Protein AF-A0A957WYC5-F1 (afdb_monomer_lite)

Radius of gyration: 20.96 Å; chains: 1; bounding box: 60×25×59 Å

Structure (mmCIF, N/CA/C/O backbone):
data_AF-A0A957WYC5-F1
#
_entry.id   AF-A0A957WYC5-F1
#
loop_
_atom_site.group_PDB
_atom_site.id
_atom_site.type_symbol
_atom_site.label_atom_id
_atom_site.label_alt_id
_atom_site.label_comp_id
_atom_site.label_asym_id
_atom_site.label_entity_id
_atom_site.label_seq_id
_atom_site.pdbx_PDB_ins_code
_atom_site.Cartn_x
_atom_site.Cartn_y
_atom_site.Cartn_z
_atom_site.occupancy
_atom_site.B_iso_or_equiv
_atom_site.auth_seq_id
_atom_site.auth_comp_id
_atom_site.auth_asym_id
_atom_site.auth_atom_id
_atom_site.pdbx_PDB_model_num
ATOM 1 N N . MET A 1 1 ? -0.250 16.882 -5.237 1.00 56.78 1 MET A N 1
ATOM 2 C CA . MET A 1 1 ? -1.522 16.140 -5.214 1.00 56.78 1 MET A CA 1
ATOM 3 C C . MET A 1 1 ? -1.340 14.987 -4.254 1.00 56.78 1 MET A C 1
ATOM 5 O O . MET A 1 1 ? -0.394 14.229 -4.441 1.00 56.78 1 MET A O 1
ATOM 9 N N . HIS A 1 2 ? -2.156 14.965 -3.208 1.00 74.06 2 HIS A N 1
ATOM 10 C CA . HIS A 1 2 ? -2.254 13.877 -2.240 1.00 74.06 2 HIS A CA 1
ATOM 11 C C . HIS A 1 2 ? -3.507 13.089 -2.606 1.00 74.06 2 HIS A C 1
ATOM 13 O O . HIS A 1 2 ? -4.505 13.711 -2.982 1.00 74.06 2 HIS A O 1
ATOM 19 N N . GLN A 1 3 ? -3.444 11.762 -2.552 1.00 86.38 3 GLN A N 1
ATOM 20 C CA . GLN A 1 3 ? -4.599 10.918 -2.840 1.00 86.38 3 GLN A CA 1
ATOM 21 C C . GLN A 1 3 ? -5.084 10.254 -1.560 1.00 86.38 3 GLN A C 1
ATOM 23 O O . GLN A 1 3 ? -4.284 9.835 -0.727 1.00 86.38 3 GLN A O 1
ATOM 28 N N . ILE A 1 4 ? -6.403 10.159 -1.432 1.00 92.12 4 ILE A N 1
ATOM 29 C CA . ILE A 1 4 ? -7.083 9.481 -0.337 1.00 92.12 4 ILE A CA 1
ATOM 30 C C . ILE A 1 4 ? -8.048 8.445 -0.907 1.00 92.12 4 ILE A C 1
ATOM 32 O O . ILE A 1 4 ? -8.594 8.637 -1.995 1.00 92.12 4 ILE A O 1
ATOM 36 N N . ALA A 1 5 ? -8.255 7.358 -0.176 1.00 93.00 5 ALA A N 1
ATOM 37 C CA . ALA A 1 5 ? -9.240 6.339 -0.506 1.00 93.00 5 ALA A CA 1
ATOM 38 C C . ALA A 1 5 ? -9.860 5.793 0.779 1.00 93.00 5 ALA A C 1
ATOM 40 O O . ALA A 1 5 ? -9.152 5.575 1.760 1.00 93.00 5 ALA A O 1
ATOM 41 N N . PHE A 1 6 ? -11.168 5.557 0.763 1.00 92.50 6 PHE A N 1
ATOM 42 C CA . PHE A 1 6 ? -11.846 4.828 1.828 1.00 92.50 6 PHE A CA 1
ATOM 43 C C . PHE A 1 6 ? -11.899 3.343 1.487 1.00 92.50 6 PHE A C 1
ATOM 45 O O . PHE A 1 6 ? -12.040 2.960 0.322 1.00 92.50 6 PHE A O 1
ATOM 52 N N . SER A 1 7 ? -11.793 2.522 2.522 1.00 91.56 7 SER A N 1
ATOM 53 C CA . SER A 1 7 ? -12.125 1.101 2.461 1.00 91.56 7 SER A CA 1
ATOM 54 C C . SER A 1 7 ? -13.604 0.891 2.103 1.00 91.56 7 SER A C 1
ATOM 56 O O . SER A 1 7 ? -14.436 1.758 2.389 1.00 91.56 7 SER A O 1
ATOM 58 N N . PRO A 1 8 ? -13.967 -0.255 1.498 1.00 88.69 8 PRO A N 1
ATOM 59 C CA . PRO A 1 8 ? -15.353 -0.545 1.127 1.00 88.69 8 PRO A CA 1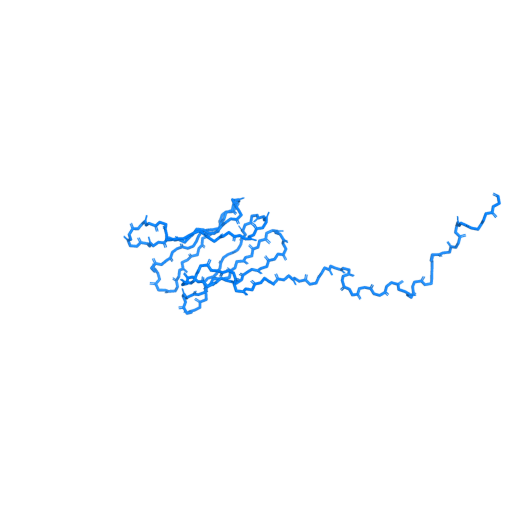
ATOM 60 C C . PRO A 1 8 ? -16.321 -0.585 2.316 1.00 88.69 8 PRO A C 1
ATOM 62 O O . PRO A 1 8 ? -17.502 -0.291 2.151 1.00 88.69 8 PRO A O 1
ATOM 65 N N . ASP A 1 9 ? -15.830 -0.943 3.506 1.00 88.56 9 ASP A N 1
ATOM 66 C CA . ASP A 1 9 ? -16.609 -0.968 4.747 1.00 88.56 9 ASP A CA 1
ATOM 67 C C . ASP A 1 9 ? -16.646 0.392 5.471 1.00 88.56 9 ASP A C 1
ATOM 69 O O . ASP A 1 9 ? -17.372 0.547 6.453 1.00 88.56 9 ASP A O 1
ATOM 73 N N . GLY A 1 10 ? -15.888 1.380 4.981 1.00 88.81 10 GLY A N 1
ATOM 74 C CA . GLY A 1 10 ? -15.812 2.735 5.521 1.00 88.81 10 GLY A CA 1
ATOM 75 C C . GLY A 1 10 ? -15.028 2.871 6.828 1.00 88.81 10 GLY A C 1
ATOM 76 O O . GLY A 1 10 ? -14.971 3.974 7.371 1.00 88.81 10 GLY A O 1
ATOM 77 N N . LYS A 1 11 ? -14.415 1.796 7.339 1.00 91.25 11 LYS A N 1
ATOM 78 C CA . LYS A 1 11 ? -13.736 1.810 8.647 1.00 91.25 11 LYS A CA 1
ATOM 79 C C . LYS A 1 11 ? -12.298 2.288 8.568 1.00 91.25 11 LYS A C 1
ATOM 81 O O . LYS A 1 11 ? -11.773 2.851 9.524 1.00 91.25 11 LYS A O 1
ATOM 86 N N . GLN A 1 12 ? -11.667 2.077 7.421 1.00 93.19 12 GLN A N 1
ATOM 87 C CA . GLN A 1 12 ? -10.283 2.453 7.170 1.00 93.19 12 GLN A CA 1
ATOM 88 C C . GLN A 1 12 ? -10.170 3.532 6.093 1.00 93.19 12 GLN A C 1
ATOM 90 O O . GLN A 1 12 ? -10.900 3.522 5.094 1.00 93.19 12 GLN A O 1
ATOM 95 N N . LEU A 1 13 ? -9.199 4.420 6.276 1.00 93.56 13 LEU A N 1
ATOM 96 C CA . LEU A 1 13 ? -8.821 5.475 5.344 1.00 93.56 13 LEU A CA 1
ATOM 97 C C . LEU A 1 13 ? -7.344 5.310 4.981 1.00 93.56 13 LEU A C 1
ATOM 99 O O . LEU A 1 13 ? -6.486 5.270 5.858 1.00 93.56 13 LEU A O 1
ATOM 103 N N . ALA A 1 14 ? -7.037 5.261 3.688 1.00 93.44 14 ALA A N 1
ATOM 104 C CA . ALA A 1 14 ? -5.665 5.294 3.201 1.00 93.44 14 ALA A CA 1
ATOM 105 C C . ALA A 1 14 ? -5.341 6.659 2.595 1.00 93.44 14 ALA A C 1
ATOM 107 O O . ALA A 1 14 ? -6.130 7.215 1.828 1.00 93.44 14 ALA A O 1
ATOM 108 N N . CYS A 1 15 ? -4.155 7.171 2.905 1.00 92.12 15 CYS A N 1
ATOM 109 C CA . CYS A 1 15 ? -3.632 8.423 2.378 1.00 92.12 15 CYS A CA 1
ATOM 110 C C . CYS A 1 15 ? -2.234 8.201 1.802 1.00 92.12 15 CYS A C 1
ATOM 112 O O . CYS A 1 15 ? -1.373 7.626 2.463 1.00 92.12 15 CYS A O 1
ATOM 114 N N . GLY A 1 16 ? -2.018 8.662 0.572 1.00 89.75 16 GLY A N 1
ATOM 115 C CA . GLY A 1 16 ? -0.750 8.580 -0.146 1.00 89.75 16 GLY A CA 1
ATOM 116 C C . GLY A 1 16 ? -0.214 9.963 -0.444 1.00 89.75 16 GLY A C 1
ATOM 117 O O . GLY A 1 16 ? -0.957 10.847 -0.897 1.00 89.75 16 GLY A O 1
ATOM 118 N N . GLY A 1 17 ? 1.083 10.144 -0.204 1.00 84.00 17 GLY A N 1
ATOM 119 C CA . GLY A 1 17 ? 1.702 11.455 -0.284 1.00 84.00 17 GLY A CA 1
ATOM 120 C C . GLY A 1 17 ? 3.072 11.512 -0.939 1.00 84.00 17 GLY A C 1
ATOM 121 O O . GLY A 1 17 ? 3.592 10.562 -1.532 1.00 84.00 17 GLY A O 1
ATOM 122 N N . ALA A 1 18 ? 3.640 12.716 -0.863 1.00 85.19 18 ALA A N 1
ATOM 123 C CA . ALA A 1 18 ? 4.985 13.021 -1.345 1.00 85.19 18 ALA A CA 1
ATOM 124 C C . ALA A 1 18 ? 6.090 12.427 -0.454 1.00 85.19 18 ALA A C 1
ATOM 126 O O . ALA A 1 18 ? 7.246 12.381 -0.863 1.00 85.19 18 ALA A O 1
ATOM 127 N N . ASP A 1 19 ? 5.727 11.946 0.733 1.00 87.44 19 ASP A N 1
ATOM 128 C CA . ASP A 1 19 ? 6.587 11.250 1.688 1.00 87.44 19 ASP A CA 1
ATOM 129 C C . ASP A 1 19 ? 6.886 9.793 1.286 1.00 87.44 19 ASP A C 1
ATOM 131 O O . ASP A 1 19 ? 7.512 9.063 2.052 1.00 87.44 19 ASP A O 1
ATOM 135 N N . GLN A 1 20 ? 6.467 9.381 0.080 1.00 90.69 20 GLN A N 1
ATOM 136 C CA . GLN A 1 20 ? 6.731 8.060 -0.512 1.00 90.69 20 GLN A CA 1
ATOM 137 C C . GLN A 1 20 ? 6.100 6.908 0.283 1.00 90.69 20 GLN A C 1
ATOM 139 O O . GLN A 1 20 ? 6.448 5.737 0.104 1.00 90.69 20 GLN A O 1
ATOM 144 N N . SER A 1 21 ? 5.166 7.243 1.172 1.00 91.44 21 SER A N 1
ATOM 145 C CA . SER A 1 21 ? 4.522 6.304 2.069 1.00 91.44 21 SER A CA 1
ATOM 146 C C . SER A 1 21 ? 3.007 6.370 1.927 1.00 91.44 21 SER A C 1
ATOM 148 O O . SER A 1 21 ? 2.445 7.294 1.327 1.00 91.44 21 SER A O 1
ATOM 150 N N . ILE A 1 22 ? 2.355 5.324 2.423 1.00 94.12 22 ILE A N 1
ATOM 151 C CA . ILE A 1 22 ? 0.902 5.254 2.512 1.00 94.12 22 ILE A CA 1
ATOM 152 C C . ILE A 1 22 ? 0.564 5.083 3.981 1.00 94.12 22 ILE A C 1
ATOM 154 O O . ILE A 1 22 ? 0.963 4.092 4.591 1.00 94.12 22 ILE A O 1
ATOM 158 N N . SER A 1 23 ? -0.162 6.036 4.547 1.00 93.94 23 SER A N 1
ATOM 159 C CA . SER A 1 23 ? -0.665 5.933 5.914 1.00 93.94 23 SER A CA 1
ATOM 160 C C . SER A 1 23 ? -2.084 5.388 5.903 1.00 93.94 23 SER A C 1
ATOM 162 O O . SER A 1 23 ? -2.952 5.912 5.200 1.00 93.94 23 SER A O 1
ATOM 164 N N . LEU A 1 24 ? -2.307 4.351 6.702 1.00 94.38 24 LEU A N 1
ATOM 165 C CA . LEU A 1 24 ? -3.599 3.742 6.966 1.00 94.38 24 LEU A CA 1
ATOM 166 C C . LEU A 1 24 ? -4.107 4.219 8.325 1.00 94.38 24 LEU A C 1
ATOM 168 O O . LEU A 1 24 ? -3.394 4.144 9.327 1.00 94.38 24 LEU A O 1
ATOM 172 N N . TRP A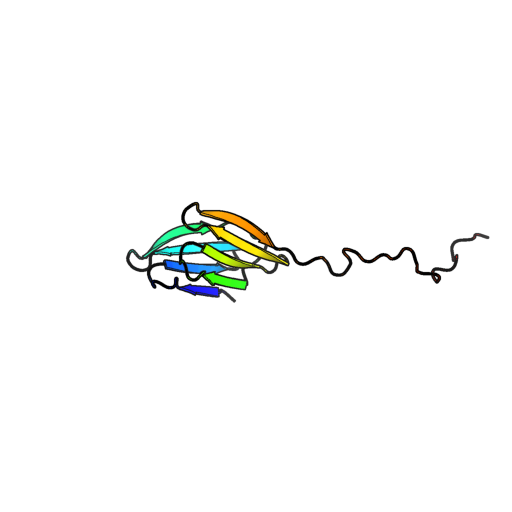 1 25 ? -5.345 4.685 8.349 1.00 94.62 25 TRP A N 1
ATOM 173 C CA . TRP A 1 25 ? -6.007 5.237 9.519 1.00 94.62 25 TRP A CA 1
ATOM 174 C C . TRP A 1 25 ? -7.294 4.484 9.798 1.00 94.62 25 TRP A C 1
ATOM 176 O O . TRP A 1 25 ? -8.021 4.128 8.870 1.00 94.62 25 TRP A O 1
ATOM 186 N N . ASP A 1 26 ? -7.583 4.301 11.076 1.00 93.69 26 ASP A N 1
ATOM 187 C CA . ASP A 1 26 ? -8.893 3.879 11.544 1.00 93.69 26 ASP A CA 1
ATOM 188 C C . ASP A 1 26 ? -9.781 5.116 11.722 1.00 93.69 26 ASP A C 1
ATOM 190 O O . ASP A 1 26 ? -9.407 6.085 12.389 1.00 93.69 26 ASP A O 1
ATOM 194 N N . VAL A 1 27 ? -10.943 5.107 11.073 1.00 92.81 27 VAL A N 1
ATOM 195 C CA . VAL A 1 27 ? -11.850 6.260 11.020 1.00 92.81 27 VAL A CA 1
ATOM 196 C C . VAL A 1 27 ? -12.593 6.449 12.345 1.00 92.81 27 VAL A C 1
ATOM 198 O O . VAL A 1 27 ? -12.852 7.587 12.736 1.00 92.81 27 VAL A O 1
ATOM 201 N N . GLU A 1 28 ? -12.917 5.365 13.055 1.00 91.81 28 GLU A N 1
ATOM 202 C CA . GLU A 1 28 ? -13.675 5.425 14.312 1.00 91.81 28 GLU A CA 1
ATOM 203 C C . GLU A 1 28 ? -12.813 5.956 15.462 1.00 91.81 28 GLU A C 1
ATOM 205 O O . GLU A 1 28 ? -13.232 6.827 16.227 1.00 91.81 28 GLU A O 1
ATOM 210 N N . THR A 1 29 ? -11.586 5.452 15.567 1.00 92.38 29 THR A N 1
ATOM 211 C CA . THR A 1 29 ? -10.638 5.784 16.638 1.00 92.38 29 THR A CA 1
ATOM 212 C C . THR A 1 29 ? -9.746 6.978 16.301 1.00 92.38 29 THR A C 1
ATOM 214 O O . THR A 1 29 ? -9.126 7.540 17.204 1.00 92.38 29 THR A O 1
ATOM 217 N N . GLN A 1 30 ? -9.693 7.384 15.025 1.00 91.31 30 GLN A N 1
ATOM 218 C CA . GLN A 1 30 ? -8.835 8.456 14.501 1.00 91.31 30 GLN A CA 1
ATOM 219 C C . GLN A 1 30 ? -7.338 8.203 14.737 1.00 91.31 30 GLN A C 1
ATOM 221 O O . GLN A 1 30 ? -6.554 9.139 14.901 1.00 91.31 30 GLN A O 1
ATOM 226 N N . GLN A 1 31 ? -6.932 6.932 14.764 1.00 93.25 31 GLN A N 1
ATOM 227 C CA . GLN A 1 31 ? -5.542 6.535 14.977 1.00 93.25 31 GLN A CA 1
ATOM 228 C C . GLN A 1 31 ? -4.899 6.038 13.684 1.00 93.25 31 GLN A C 1
ATOM 230 O O . GLN A 1 31 ? -5.539 5.389 12.855 1.00 93.25 31 GLN A O 1
ATOM 235 N N . GLU A 1 32 ? -3.608 6.332 13.519 1.00 92.50 32 GLU A N 1
ATOM 236 C CA . GLU A 1 32 ? -2.801 5.739 12.455 1.00 92.50 32 GLU A CA 1
ATOM 237 C C . GLU A 1 32 ? -2.553 4.269 12.810 1.00 92.50 32 GLU A C 1
ATOM 239 O O . GLU A 1 32 ? -1.855 3.963 13.777 1.00 92.50 32 GLU A O 1
ATOM 244 N N . LEU A 1 33 ? -3.143 3.363 12.032 1.00 91.62 33 LEU A N 1
ATOM 245 C CA . LEU A 1 33 ? -2.978 1.922 12.203 1.00 91.62 33 LEU A CA 1
ATOM 246 C C . LEU A 1 33 ? -1.603 1.483 11.717 1.00 91.62 33 LEU A C 1
ATOM 248 O O . LEU A 1 33 ? -0.907 0.715 12.380 1.00 91.62 33 LEU A O 1
ATOM 252 N N . GLN A 1 34 ? -1.218 1.956 10.530 1.00 91.75 34 GLN A N 1
ATOM 253 C CA . GLN A 1 34 ? 0.018 1.521 9.908 1.00 91.75 34 GLN A CA 1
ATOM 254 C C . GLN A 1 34 ? 0.519 2.486 8.838 1.00 91.75 34 GLN A C 1
ATOM 256 O O . GLN A 1 34 ? -0.255 3.178 8.181 1.00 91.75 34 GLN A O 1
ATOM 261 N N . ARG A 1 35 ? 1.832 2.457 8.598 1.00 92.50 35 ARG A N 1
ATOM 262 C CA . ARG A 1 35 ? 2.473 3.129 7.471 1.00 92.50 35 ARG A CA 1
ATOM 263 C C . ARG A 1 35 ? 3.164 2.124 6.558 1.00 92.50 35 ARG A C 1
ATOM 265 O O . ARG A 1 35 ? 4.085 1.427 6.979 1.00 92.50 35 ARG A O 1
ATOM 272 N N . LEU A 1 36 ? 2.744 2.084 5.301 1.00 92.31 36 LEU A N 1
ATOM 273 C CA . LEU A 1 36 ? 3.315 1.240 4.259 1.00 92.31 36 LEU A CA 1
ATOM 274 C C . LEU A 1 36 ? 4.440 2.010 3.566 1.00 92.31 36 LEU A C 1
ATOM 276 O O . LEU A 1 36 ? 4.221 3.067 2.969 1.00 92.31 36 LEU A O 1
ATOM 280 N N . ARG A 1 37 ? 5.663 1.490 3.675 1.00 91.50 37 ARG A N 1
ATOM 281 C CA . ARG A 1 37 ? 6.868 2.070 3.070 1.00 91.50 37 ARG A CA 1
ATOM 282 C C . ARG A 1 37 ? 7.414 1.112 2.025 1.00 91.50 37 ARG A C 1
ATOM 284 O O . ARG A 1 37 ? 7.506 -0.085 2.272 1.00 91.50 37 ARG A O 1
ATOM 291 N N . GLY A 1 38 ? 7.800 1.638 0.868 1.00 88.06 38 GLY A N 1
ATOM 292 C CA . GLY A 1 38 ? 8.401 0.820 -0.188 1.00 88.06 38 GLY A CA 1
ATOM 293 C C . GLY A 1 38 ? 8.359 1.442 -1.576 1.00 88.06 38 GLY A C 1
ATOM 294 O O . GLY A 1 38 ? 9.086 0.987 -2.457 1.00 88.06 38 GLY A O 1
ATOM 295 N N . HIS A 1 39 ? 7.540 2.473 -1.787 1.00 92.69 39 HIS A N 1
ATOM 296 C CA . HIS A 1 39 ? 7.686 3.332 -2.956 1.00 92.69 39 HIS A CA 1
ATOM 297 C C . HIS A 1 39 ? 8.935 4.205 -2.827 1.00 92.69 39 HIS A C 1
ATOM 299 O O . HIS A 1 39 ? 9.328 4.576 -1.725 1.00 92.69 39 HIS A O 1
ATOM 305 N N . GLN A 1 40 ? 9.566 4.503 -3.962 1.00 92.50 40 GLN A N 1
ATOM 306 C CA . GLN A 1 40 ? 10.776 5.339 -4.017 1.00 92.50 40 GLN A CA 1
ATOM 307 C C . GLN A 1 40 ? 10.463 6.790 -4.399 1.00 92.50 40 GLN A C 1
ATOM 309 O O . GLN A 1 40 ? 11.334 7.657 -4.380 1.00 92.50 40 GLN A O 1
ATOM 314 N N . GLN A 1 41 ? 9.216 7.057 -4.787 1.00 92.69 41 GLN A N 1
ATOM 315 C CA . GLN A 1 41 ? 8.724 8.381 -5.140 1.00 92.69 41 GLN A CA 1
ATOM 316 C C . GLN A 1 41 ? 7.288 8.574 -4.647 1.00 92.69 41 GLN A C 1
ATOM 318 O O . GLN A 1 41 ? 6.705 7.703 -4.005 1.00 92.69 41 GLN A O 1
ATOM 323 N N . ALA A 1 42 ? 6.735 9.757 -4.919 1.00 92.12 42 ALA A N 1
ATOM 324 C CA . ALA A 1 42 ? 5.403 10.140 -4.485 1.00 92.12 42 ALA A CA 1
ATOM 325 C C . ALA A 1 42 ? 4.337 9.154 -4.980 1.00 92.12 42 ALA A C 1
ATOM 327 O O . ALA A 1 42 ? 4.243 8.881 -6.187 1.00 92.12 42 ALA A O 1
ATOM 328 N N . VAL A 1 43 ? 3.494 8.711 -4.047 1.00 93.56 43 VAL A N 1
ATOM 329 C CA . VAL A 1 43 ? 2.309 7.910 -4.343 1.00 93.56 43 VAL A CA 1
ATOM 330 C C . VAL A 1 43 ? 1.264 8.831 -4.956 1.00 93.56 43 VAL A C 1
ATOM 332 O O . VAL A 1 43 ? 0.908 9.868 -4.395 1.00 93.56 43 VAL A O 1
ATOM 335 N N . ARG A 1 44 ? 0.820 8.481 -6.160 1.00 92.00 44 ARG A N 1
ATOM 336 C CA . ARG A 1 44 ? -0.120 9.278 -6.951 1.00 92.00 44 ARG A CA 1
ATOM 337 C C . ARG A 1 44 ? -1.507 8.682 -6.996 1.00 92.00 44 ARG A C 1
ATOM 339 O O . ARG A 1 44 ? -2.420 9.439 -7.268 1.00 92.00 44 ARG A O 1
ATOM 346 N N . ALA A 1 45 ? -1.637 7.379 -6.763 1.00 91.38 45 ALA A N 1
ATOM 347 C CA . ALA A 1 45 ? -2.899 6.662 -6.826 1.00 91.38 45 ALA A CA 1
ATOM 348 C C . ALA A 1 45 ? -2.997 5.641 -5.696 1.00 91.38 45 ALA A C 1
ATOM 350 O O . ALA A 1 45 ? -2.009 4.980 -5.375 1.00 91.38 45 ALA A O 1
ATOM 351 N N . ILE A 1 46 ? -4.194 5.506 -5.126 1.00 93.94 46 ILE A N 1
ATOM 352 C CA . ILE A 1 46 ? -4.539 4.494 -4.124 1.00 93.94 46 ILE A CA 1
ATOM 353 C C . ILE A 1 46 ? -5.941 3.975 -4.428 1.00 93.94 46 ILE A C 1
ATOM 355 O O . ILE A 1 46 ? -6.840 4.773 -4.703 1.00 93.94 46 ILE A O 1
ATOM 359 N N . ALA A 1 47 ? -6.122 2.659 -4.336 1.00 94.00 47 ALA A N 1
ATOM 360 C CA . ALA A 1 47 ? -7.419 2.001 -4.401 1.00 94.00 47 ALA A CA 1
ATOM 361 C C . ALA A 1 47 ? -7.459 0.794 -3.455 1.00 94.00 47 ALA A C 1
ATOM 363 O O . ALA A 1 47 ? -6.529 -0.011 -3.431 1.00 94.00 47 ALA A O 1
ATOM 364 N N . PHE A 1 48 ? -8.548 0.650 -2.702 1.00 94.25 48 PHE A N 1
ATOM 365 C CA . PHE A 1 48 ? -8.820 -0.573 -1.950 1.00 94.25 48 PHE A CA 1
ATOM 366 C C . PHE A 1 48 ? -9.388 -1.648 -2.874 1.00 94.25 48 PHE A C 1
ATOM 368 O O . PHE A 1 48 ? -10.139 -1.347 -3.806 1.00 94.25 48 PHE A O 1
ATOM 375 N N . LEU A 1 49 ? -9.052 -2.905 -2.595 1.00 91.81 49 LEU A N 1
ATOM 376 C CA . LEU A 1 49 ? -9.759 -4.039 -3.177 1.00 91.81 49 LEU A CA 1
ATOM 377 C C . LEU A 1 49 ? -11.115 -4.217 -2.482 1.00 91.81 49 LEU A C 1
ATOM 379 O O . LEU A 1 49 ? -11.328 -3.757 -1.361 1.00 91.81 49 LEU A O 1
ATOM 383 N N . ALA A 1 50 ? -12.042 -4.899 -3.157 1.00 86.62 50 ALA A N 1
ATOM 384 C CA . ALA A 1 50 ? -13.403 -5.114 -2.659 1.00 86.62 50 ALA A CA 1
ATOM 385 C C . ALA A 1 50 ? -13.456 -5.921 -1.350 1.00 86.62 50 ALA A C 1
ATOM 387 O O . ALA A 1 50 ? -14.427 -5.811 -0.608 1.00 86.62 50 ALA A O 1
ATOM 388 N N . ASP A 1 51 ? -12.418 -6.712 -1.067 1.00 84.81 51 ASP A N 1
ATOM 389 C CA . ASP A 1 51 ? -12.277 -7.459 0.184 1.00 84.81 51 ASP A CA 1
ATOM 390 C C . ASP A 1 51 ? -11.895 -6.570 1.382 1.00 84.81 51 ASP A C 1
ATOM 392 O O . ASP A 1 51 ? -11.978 -7.023 2.521 1.00 84.81 51 ASP A O 1
ATOM 396 N N . GLY A 1 52 ? -11.465 -5.324 1.142 1.00 85.56 52 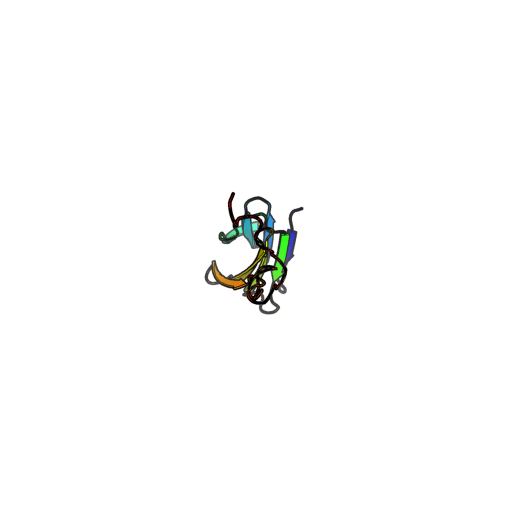GLY A N 1
ATOM 397 C CA . GLY A 1 52 ? -10.976 -4.394 2.164 1.00 85.56 52 GLY A CA 1
ATOM 398 C C . GLY A 1 52 ? -9.667 -4.816 2.841 1.00 85.56 52 GLY A C 1
ATOM 399 O O . GLY A 1 52 ? -9.132 -4.055 3.639 1.00 85.56 52 GLY A O 1
ATOM 400 N N . ALA A 1 53 ? -9.131 -5.995 2.522 1.00 90.19 53 ALA A N 1
ATOM 401 C CA . ALA A 1 53 ? -7.913 -6.540 3.116 1.00 90.19 53 ALA A CA 1
ATOM 402 C C . ALA A 1 53 ? -6.661 -6.141 2.331 1.00 90.19 53 ALA A C 1
ATOM 404 O O . ALA A 1 53 ? -5.548 -6.205 2.856 1.00 90.19 53 ALA A O 1
ATOM 405 N N . GLN A 1 54 ? -6.837 -5.741 1.071 1.00 93.62 54 GLN A N 1
ATOM 406 C CA . GLN A 1 54 ? -5.746 -5.385 0.180 1.00 93.62 54 GLN A CA 1
ATOM 407 C C . GLN A 1 54 ? -5.886 -3.973 -0.379 1.00 93.62 54 GLN A C 1
ATOM 409 O O . GLN A 1 54 ? -6.985 -3.443 -0.574 1.00 93.62 54 GLN A O 1
ATOM 414 N N . LEU A 1 55 ? -4.737 -3.384 -0.698 1.00 94.31 55 LEU A N 1
ATOM 415 C CA . LEU A 1 55 ? -4.639 -2.044 -1.256 1.00 94.31 55 LEU A CA 1
ATOM 416 C C . LEU A 1 55 ? -3.670 -2.029 -2.433 1.00 94.31 55 LEU A C 1
ATOM 418 O O . LEU A 1 55 ? -2.54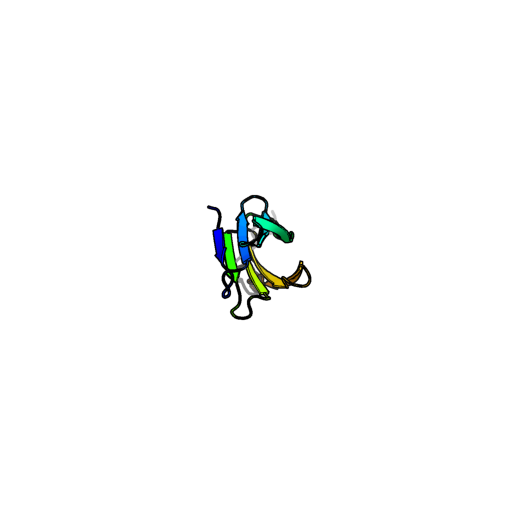9 -2.521 -2.340 1.00 94.31 55 LEU A O 1
ATOM 422 N N . ALA A 1 56 ? -4.096 -1.429 -3.538 1.00 94.75 56 ALA A N 1
ATOM 423 C CA . ALA A 1 56 ? -3.247 -1.145 -4.680 1.00 94.75 56 ALA A CA 1
ATOM 424 C C . ALA A 1 56 ? -2.796 0.318 -4.639 1.00 94.75 56 ALA A C 1
ATOM 426 O O . ALA A 1 56 ? -3.598 1.226 -4.404 1.00 94.75 56 ALA A O 1
ATOM 427 N N . SER A 1 57 ? -1.516 0.553 -4.908 1.00 94.38 57 SER A N 1
ATOM 428 C CA . SER A 1 57 ? -0.948 1.895 -4.999 1.00 94.38 57 SER A CA 1
ATOM 429 C C . SER A 1 57 ? -0.132 2.080 -6.266 1.00 94.38 57 SER A C 1
ATOM 431 O O . SER A 1 57 ? 0.579 1.178 -6.697 1.00 94.38 57 SER A O 1
ATOM 433 N N . GLY A 1 58 ? -0.222 3.269 -6.856 1.00 93.25 58 GLY A N 1
ATOM 434 C CA . GLY A 1 58 ? 0.576 3.681 -8.008 1.00 93.25 58 GLY A CA 1
ATOM 435 C C . GLY A 1 58 ? 1.476 4.854 -7.644 1.00 93.25 58 GLY A C 1
ATOM 436 O O . GLY A 1 58 ? 1.024 5.819 -7.021 1.00 93.25 58 GLY A O 1
ATOM 437 N N . SER A 1 59 ? 2.744 4.786 -8.042 1.00 93.25 59 SER A N 1
ATOM 438 C CA . SER A 1 59 ? 3.755 5.793 -7.721 1.00 93.25 59 SER A CA 1
ATOM 439 C C . SER A 1 59 ? 4.397 6.386 -8.969 1.00 93.25 59 SER A C 1
ATOM 441 O O . SER A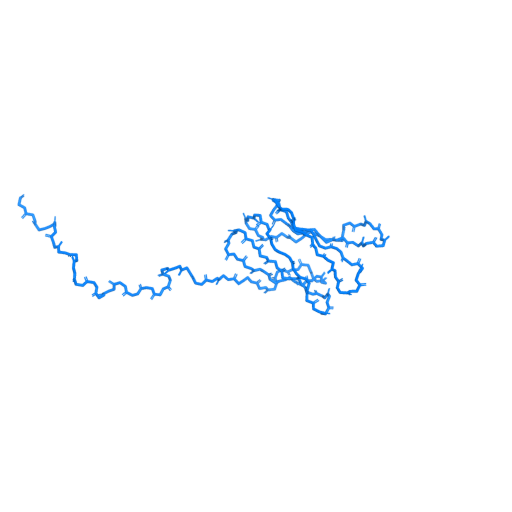 1 59 ? 4.375 5.814 -10.058 1.00 93.25 59 SER A O 1
ATOM 443 N N . THR A 1 60 ? 4.990 7.565 -8.788 1.00 91.56 60 THR A N 1
ATOM 444 C CA . THR A 1 60 ? 5.791 8.232 -9.826 1.00 91.56 60 THR A CA 1
ATOM 445 C C . THR A 1 60 ? 7.076 7.449 -10.147 1.00 91.56 60 THR A C 1
ATOM 447 O O . THR A 1 60 ? 7.646 7.639 -11.214 1.00 91.56 60 THR A O 1
ATOM 450 N N . ASP A 1 61 ? 7.479 6.501 -9.288 1.00 91.06 61 ASP A N 1
ATOM 451 C CA . ASP A 1 61 ? 8.632 5.612 -9.508 1.00 91.06 61 ASP A CA 1
ATOM 452 C C . ASP A 1 61 ? 8.433 4.600 -10.657 1.00 91.06 61 ASP A C 1
ATOM 454 O O . ASP A 1 61 ? 9.314 3.788 -10.933 1.00 91.06 61 ASP A O 1
ATOM 458 N N . GLY A 1 62 ? 7.285 4.650 -11.338 1.00 90.31 62 GLY A N 1
ATOM 459 C CA . GLY A 1 62 ? 6.950 3.766 -12.449 1.00 90.31 62 GLY A CA 1
ATOM 460 C C . GLY A 1 62 ? 6.451 2.395 -12.003 1.00 90.31 62 GLY A C 1
ATOM 461 O O . GLY A 1 62 ? 6.253 1.527 -12.850 1.00 90.31 62 GLY A O 1
ATOM 462 N N . THR A 1 63 ? 6.233 2.188 -10.702 1.00 93.06 63 THR A N 1
ATOM 463 C CA . THR A 1 63 ? 5.708 0.936 -10.157 1.00 93.06 63 THR A CA 1
ATOM 464 C C . THR A 1 63 ? 4.300 1.108 -9.600 1.00 93.06 63 THR A C 1
ATOM 466 O O . THR A 1 63 ? 3.926 2.147 -9.043 1.00 93.06 63 THR A O 1
ATOM 469 N N . ALA A 1 64 ? 3.519 0.040 -9.720 1.00 94.31 64 ALA A N 1
ATOM 470 C CA . ALA A 1 64 ? 2.343 -0.184 -8.902 1.00 94.31 64 ALA A CA 1
ATOM 471 C C . ALA A 1 64 ? 2.657 -1.272 -7.869 1.00 94.31 64 ALA A C 1
ATOM 473 O O . ALA A 1 64 ? 3.357 -2.235 -8.174 1.00 94.31 64 ALA A O 1
ATOM 474 N N . LYS A 1 65 ? 2.172 -1.131 -6.640 1.00 94.75 65 LYS A N 1
ATOM 475 C CA . LYS A 1 65 ? 2.370 -2.114 -5.572 1.00 94.75 65 LYS A CA 1
ATOM 476 C C . LYS A 1 65 ? 1.032 -2.596 -5.041 1.00 94.75 65 LYS A C 1
ATOM 478 O O . LYS A 1 65 ? 0.077 -1.826 -4.975 1.00 94.75 65 LYS A O 1
ATOM 483 N N . LEU A 1 66 ? 0.984 -3.872 -4.683 1.00 95.31 66 LEU A N 1
ATOM 484 C CA . LEU A 1 66 ? -0.140 -4.494 -3.997 1.00 95.31 66 LEU A CA 1
ATOM 485 C C . LEU A 1 66 ? 0.272 -4.780 -2.557 1.00 95.31 66 LEU A C 1
ATOM 487 O O . LEU A 1 66 ? 1.324 -5.379 -2.321 1.00 95.31 66 LEU A O 1
ATOM 491 N N . TRP A 1 67 ? -0.558 -4.355 -1.617 1.00 95.25 67 TRP A N 1
ATOM 492 C CA . TRP A 1 67 ? -0.302 -4.421 -0.187 1.00 95.25 67 TRP A CA 1
ATOM 493 C C . TRP A 1 67 ? -1.329 -5.308 0.501 1.00 95.25 67 TRP A C 1
ATOM 495 O O . TRP A 1 67 ? -2.520 -5.214 0.210 1.00 95.25 67 TRP A O 1
ATOM 505 N N . ASP A 1 68 ? -0.853 -6.124 1.435 1.00 93.88 68 ASP A N 1
ATOM 506 C CA . ASP A 1 68 ? -1.671 -6.832 2.418 1.00 93.88 68 ASP A CA 1
ATOM 507 C C . ASP A 1 68 ? -1.782 -5.942 3.660 1.00 93.88 68 ASP A C 1
ATOM 509 O O . ASP A 1 68 ? -0.767 -5.629 4.285 1.00 93.88 68 ASP A O 1
ATOM 513 N N . LEU A 1 69 ? -2.993 -5.505 4.006 1.00 90.56 69 LEU A N 1
ATOM 514 C CA . LEU A 1 69 ? -3.223 -4.605 5.139 1.00 90.56 69 LEU A CA 1
ATOM 515 C C . LEU A 1 69 ? -3.233 -5.330 6.490 1.00 90.56 69 LEU A C 1
ATOM 517 O O . LEU A 1 69 ? -3.072 -4.678 7.515 1.00 90.56 69 LEU A O 1
ATOM 521 N N . GLN A 1 70 ? -3.407 -6.657 6.517 1.00 88.62 70 GLN A N 1
ATOM 522 C CA . GLN A 1 70 ? -3.335 -7.423 7.765 1.00 88.62 70 GLN A CA 1
ATOM 523 C C . GLN A 1 70 ? -1.893 -7.683 8.184 1.00 88.62 70 GLN A C 1
ATOM 525 O O . GLN A 1 70 ? -1.565 -7.617 9.367 1.00 88.62 70 GLN A O 1
ATOM 530 N N . ARG A 1 71 ? -1.036 -8.002 7.211 1.00 88.06 71 ARG A N 1
ATOM 531 C CA . ARG A 1 71 ? 0.398 -8.220 7.440 1.00 88.06 71 ARG A CA 1
ATOM 532 C C . ARG A 1 71 ? 1.193 -6.930 7.380 1.00 88.06 71 ARG A C 1
ATOM 534 O O . ARG A 1 71 ? 2.264 -6.843 7.972 1.00 88.06 71 ARG A O 1
ATOM 541 N N . GLY A 1 72 ? 0.681 -5.942 6.656 1.00 87.81 72 GLY A N 1
ATOM 542 C CA . GLY A 1 72 ? 1.367 -4.684 6.475 1.00 87.81 72 GLY A CA 1
ATOM 543 C C . GLY A 1 72 ? 2.511 -4.738 5.466 1.00 87.81 72 GLY A C 1
ATOM 544 O O . GLY A 1 72 ? 3.435 -3.928 5.546 1.00 87.81 72 GLY A O 1
ATOM 545 N N . GLU A 1 73 ? 2.469 -5.697 4.544 1.00 91.19 73 GLU A N 1
ATOM 546 C CA . GLU A 1 73 ? 3.574 -6.038 3.653 1.00 91.19 73 GLU A CA 1
ATOM 547 C C . GLU A 1 73 ? 3.219 -5.792 2.184 1.00 91.19 73 GLU A C 1
ATOM 549 O O . GLU A 1 73 ? 2.062 -5.862 1.765 1.00 91.19 73 GLU A O 1
ATOM 554 N N . CYS A 1 74 ? 4.244 -5.516 1.376 1.00 94.00 74 CYS A N 1
ATOM 555 C CA . CYS A 1 74 ? 4.109 -5.445 -0.074 1.00 94.00 74 CYS A CA 1
ATOM 556 C C . CYS A 1 74 ? 4.090 -6.869 -0.641 1.00 94.00 74 CYS A C 1
ATOM 558 O O . CYS A 1 74 ? 5.133 -7.517 -0.705 1.00 94.00 74 CYS A O 1
ATOM 560 N N . LEU A 1 75 ? 2.930 -7.328 -1.111 1.00 93.38 75 LEU A N 1
ATOM 561 C CA . LEU A 1 75 ? 2.778 -8.635 -1.754 1.00 93.38 75 LEU A CA 1
ATOM 562 C C . LEU A 1 75 ? 3.434 -8.668 -3.132 1.00 93.38 75 LEU A C 1
ATOM 564 O O . LEU A 1 75 ? 4.079 -9.647 -3.501 1.00 93.38 75 LEU A O 1
ATOM 568 N N . GLN A 1 76 ? 3.258 -7.599 -3.911 1.00 93.44 76 GLN A N 1
ATOM 569 C CA . GLN A 1 76 ? 3.708 -7.581 -5.297 1.00 93.44 76 GLN A CA 1
ATOM 570 C C . GLN A 1 76 ? 4.108 -6.181 -5.739 1.00 93.44 76 GLN A C 1
ATOM 572 O O . GLN A 1 76 ? 3.456 -5.196 -5.406 1.00 93.44 76 GLN A O 1
ATOM 577 N N . THR A 1 77 ? 5.181 -6.103 -6.525 1.00 94.50 77 THR A N 1
ATOM 578 C CA . THR A 1 77 ? 5.562 -4.898 -7.266 1.00 94.50 77 THR A CA 1
ATOM 579 C C . THR A 1 77 ? 5.381 -5.172 -8.752 1.00 94.50 77 THR A C 1
ATOM 581 O O . THR A 1 77 ? 5.983 -6.088 -9.305 1.00 94.50 77 THR A O 1
ATOM 584 N N . LEU A 1 78 ? 4.522 -4.384 -9.381 1.00 92.50 78 LEU A N 1
ATOM 585 C CA . LEU A 1 78 ? 4.214 -4.396 -10.799 1.00 92.50 78 LEU A CA 1
ATOM 586 C C . LEU A 1 78 ? 4.969 -3.247 -11.456 1.00 92.50 78 LEU A C 1
ATOM 588 O O . LEU A 1 78 ? 4.773 -2.086 -11.102 1.00 92.50 78 LEU A O 1
ATOM 592 N N . GLN A 1 79 ? 5.810 -3.567 -12.427 1.00 88.88 79 GLN A N 1
ATOM 593 C CA . GLN A 1 79 ? 6.497 -2.576 -13.240 1.00 88.88 79 GLN A CA 1
ATOM 594 C C . GLN A 1 79 ? 6.212 -2.901 -14.708 1.00 88.88 79 GLN A C 1
ATOM 596 O O . GLN A 1 79 ? 6.423 -4.046 -15.117 1.00 88.88 79 GLN A O 1
ATOM 601 N N . PRO A 1 80 ? 5.699 -1.947 -15.502 1.00 78.56 80 PRO A N 1
ATOM 602 C CA . PRO A 1 80 ? 5.583 -2.157 -16.932 1.00 78.56 80 PRO A CA 1
ATOM 603 C C . PRO A 1 80 ? 6.988 -2.313 -17.532 1.00 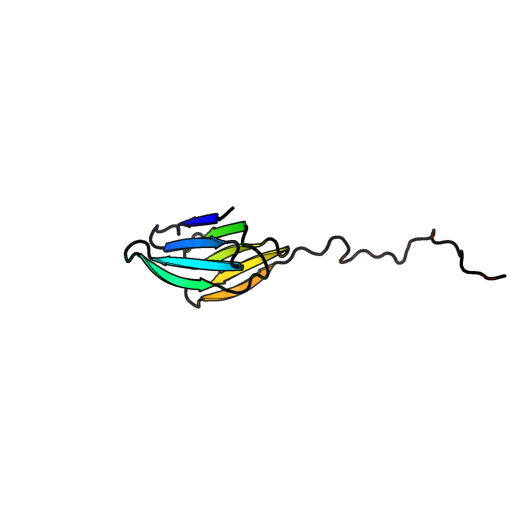78.56 80 PRO A C 1
ATOM 605 O O . PRO A 1 80 ? 7.939 -1.702 -17.028 1.00 78.56 80 PRO A O 1
ATOM 608 N N . PRO A 1 81 ? 7.142 -3.110 -18.602 1.00 73.25 81 PRO A N 1
ATOM 609 C CA . PRO A 1 81 ? 8.416 -3.205 -19.294 1.00 73.25 81 PRO A CA 1
ATOM 610 C C . PRO A 1 81 ? 8.853 -1.806 -19.732 1.00 73.25 81 PRO A C 1
ATOM 612 O O . PRO A 1 81 ? 8.051 -1.016 -20.238 1.00 73.25 81 PRO A O 1
ATOM 615 N N . GLY A 1 82 ? 10.129 -1.491 -19.506 1.00 71.12 82 GLY A N 1
ATOM 616 C CA . GLY A 1 82 ? 10.698 -0.232 -19.970 1.00 71.12 82 GLY A CA 1
ATOM 617 C C . GLY A 1 82 ? 10.512 -0.096 -21.486 1.00 71.12 82 GLY A C 1
ATOM 618 O O . GLY A 1 82 ? 10.506 -1.109 -22.186 1.00 71.12 82 GLY A O 1
ATOM 619 N N . PRO A 1 83 ? 10.413 1.127 -22.031 1.00 64.06 83 PRO A N 1
ATOM 620 C CA . PRO A 1 83 ? 10.120 1.354 -23.452 1.00 64.06 83 PRO A CA 1
ATOM 621 C C . PRO A 1 83 ? 11.108 0.673 -24.416 1.00 64.06 83 PRO A C 1
ATOM 623 O O . PRO A 1 83 ? 10.794 0.474 -25.584 1.00 64.06 83 PRO A O 1
ATOM 626 N N . TYR A 1 84 ? 12.288 0.290 -23.923 1.00 66.94 84 TYR A N 1
ATOM 627 C CA . TYR A 1 84 ? 13.341 -0.382 -24.686 1.00 66.94 84 TYR A CA 1
ATOM 628 C C . TYR A 1 84 ? 13.618 -1.819 -24.215 1.00 66.94 84 TYR A C 1
ATOM 630 O O . TYR A 1 84 ? 14.506 -2.491 -24.740 1.00 66.94 84 TYR A O 1
ATOM 638 N N . GLN A 1 85 ? 12.881 -2.313 -23.217 1.00 62.41 85 GLN A N 1
ATOM 639 C CA . GLN A 1 85 ? 13.046 -3.661 -22.684 1.00 62.41 85 GLN A CA 1
ATOM 640 C C . GLN A 1 85 ? 12.448 -4.655 -23.689 1.00 62.41 85 GLN A C 1
ATOM 642 O O . GLN A 1 85 ? 11.240 -4.700 -23.892 1.00 62.41 85 GLN A O 1
ATOM 647 N N . GLY A 1 86 ? 13.312 -5.413 -24.369 1.00 60.47 86 GLY A N 1
ATOM 648 C CA . GLY A 1 86 ? 12.923 -6.299 -25.474 1.00 60.47 86 GLY A CA 1
ATOM 649 C C . GLY A 1 86 ? 13.122 -5.705 -26.871 1.00 60.47 86 GLY A C 1
ATOM 650 O O . GLY A 1 86 ? 12.809 -6.366 -27.861 1.00 60.47 86 GLY A O 1
ATOM 651 N N . MET A 1 87 ? 13.681 -4.495 -26.983 1.00 66.56 87 MET A N 1
ATOM 652 C CA . MET A 1 87 ? 14.034 -3.923 -28.281 1.00 66.56 87 MET A CA 1
ATOM 653 C C . MET A 1 87 ? 15.267 -4.649 -28.843 1.00 66.56 87 MET A C 1
ATOM 655 O O . MET A 1 87 ? 16.389 -4.472 -28.371 1.00 66.56 87 MET A O 1
ATOM 659 N N . ASN A 1 88 ? 15.059 -5.500 -29.849 1.00 61.03 88 ASN A N 1
ATOM 660 C CA . ASN A 1 88 ? 16.135 -6.221 -30.522 1.00 61.03 88 ASN A CA 1
ATOM 661 C C . ASN A 1 88 ? 16.769 -5.332 -31.609 1.00 61.03 88 ASN A C 1
ATOM 663 O O . ASN A 1 88 ? 16.386 -5.387 -32.774 1.00 61.03 88 ASN A O 1
ATOM 667 N N . ILE A 1 89 ? 17.733 -4.488 -31.227 1.00 62.75 89 ILE A N 1
ATOM 668 C CA . ILE A 1 89 ? 18.414 -3.535 -32.135 1.00 62.75 89 ILE A CA 1
ATOM 669 C C . ILE A 1 89 ? 19.515 -4.237 -32.973 1.00 62.75 89 ILE A C 1
ATOM 671 O O . ILE A 1 89 ? 20.308 -3.603 -33.659 1.00 62.75 89 ILE A O 1
ATOM 675 N N . THR A 1 90 ? 19.569 -5.573 -32.977 1.00 63.44 90 THR A N 1
ATOM 676 C CA . THR A 1 90 ? 20.600 -6.340 -33.706 1.00 63.44 90 THR A CA 1
ATOM 677 C C . THR A 1 90 ? 20.414 -6.361 -35.232 1.00 63.44 90 THR A C 1
ATOM 679 O O . THR A 1 90 ? 21.296 -6.837 -35.939 1.00 63.44 90 THR A O 1
ATOM 682 N N . GLY A 1 91 ? 19.304 -5.821 -35.754 1.00 56.03 91 GLY A N 1
ATOM 683 C CA . GLY A 1 91 ? 18.983 -5.777 -37.189 1.00 56.03 91 GLY A CA 1
ATOM 684 C C . GLY A 1 91 ? 19.121 -4.408 -37.865 1.00 56.03 91 GLY A C 1
ATOM 685 O O . GLY A 1 91 ? 18.664 -4.253 -38.995 1.00 56.03 91 GLY A O 1
ATOM 686 N N . VAL A 1 92 ? 19.696 -3.394 -37.204 1.00 57.31 92 VAL A N 1
ATOM 687 C CA . VAL A 1 92 ? 19.817 -2.050 -37.799 1.00 57.31 92 VAL A CA 1
ATOM 688 C C . VAL A 1 92 ? 20.974 -2.012 -38.804 1.00 57.31 92 VAL A C 1
ATOM 690 O O . VAL A 1 92 ? 22.101 -1.644 -38.482 1.00 57.31 92 VAL A O 1
ATOM 693 N N . THR A 1 93 ? 20.695 -2.371 -40.057 1.00 58.84 93 THR A N 1
ATOM 694 C CA . THR A 1 93 ? 21.589 -2.118 -41.196 1.00 58.84 93 THR A CA 1
ATOM 695 C C . THR A 1 93 ? 21.517 -0.633 -41.563 1.00 58.84 93 THR A C 1
ATOM 697 O O . THR A 1 93 ? 20.688 -0.228 -42.376 1.00 58.84 93 THR A O 1
ATOM 700 N N . GLY A 1 94 ? 22.331 0.202 -40.915 1.00 57.09 94 GLY A N 1
ATOM 701 C CA . GLY A 1 94 ? 22.341 1.649 -41.182 1.00 57.09 94 GLY A CA 1
ATOM 702 C C . GLY A 1 94 ? 23.310 2.495 -40.353 1.00 57.09 94 GLY A C 1
ATOM 703 O O . GLY A 1 94 ? 23.498 3.667 -40.663 1.00 57.09 94 GLY A O 1
ATOM 704 N N . ILE A 1 95 ? 23.965 1.930 -39.336 1.00 56.28 95 ILE A N 1
ATOM 705 C CA . ILE A 1 95 ? 25.114 2.570 -38.676 1.00 56.28 95 ILE A CA 1
ATOM 706 C C . ILE A 1 95 ? 26.369 2.258 -39.497 1.00 56.28 95 ILE A C 1
ATOM 708 O O . ILE A 1 95 ? 27.107 1.317 -39.222 1.00 56.28 95 ILE A O 1
ATOM 712 N N . THR A 1 96 ? 26.549 3.005 -40.584 1.00 57.09 96 THR A N 1
ATOM 713 C CA . THR A 1 96 ? 27.732 2.912 -41.445 1.00 57.09 96 THR A CA 1
ATOM 714 C C . THR A 1 96 ? 28.983 3.370 -40.692 1.00 57.09 96 THR A C 1
ATOM 716 O O . THR A 1 96 ? 28.948 4.282 -39.866 1.00 57.09 96 THR A O 1
ATOM 719 N N . GLU A 1 97 ? 30.099 2.722 -41.008 1.00 53.84 97 GLU A N 1
ATOM 720 C CA . GLU A 1 97 ? 31.439 2.908 -40.457 1.00 53.84 97 GLU A CA 1
ATOM 721 C C . GLU A 1 97 ? 31.991 4.336 -40.608 1.00 53.84 97 GLU A C 1
ATOM 723 O O . GLU A 1 97 ? 32.775 4.620 -41.508 1.00 53.84 97 GLU A O 1
ATOM 728 N N . ALA A 1 98 ? 31.676 5.232 -39.675 1.00 50.25 98 ALA A N 1
ATOM 729 C CA . ALA A 1 98 ? 32.414 6.491 -39.520 1.00 50.25 98 ALA A CA 1
ATOM 730 C C . ALA A 1 98 ? 33.666 6.348 -38.619 1.00 50.25 98 ALA A C 1
ATOM 732 O O . ALA A 1 98 ? 34.208 7.339 -38.142 1.00 50.25 98 ALA A O 1
ATOM 733 N N . GLN A 1 99 ? 34.135 5.118 -38.378 1.00 58.06 99 GLN A N 1
ATOM 734 C CA . GLN A 1 99 ? 35.371 4.818 -37.637 1.00 58.06 99 GLN A CA 1
ATOM 735 C C . GLN A 1 99 ? 36.306 3.866 -38.401 1.00 58.06 99 GLN A C 1
ATOM 737 O O . GLN A 1 99 ? 37.082 3.132 -37.791 1.00 58.06 99 GLN A O 1
ATOM 742 N N . ARG A 1 100 ? 36.264 3.859 -39.739 1.00 51.38 100 ARG A N 1
ATOM 743 C CA . ARG A 1 100 ? 37.348 3.255 -40.525 1.00 51.38 100 ARG A CA 1
ATOM 744 C C . ARG A 1 100 ? 38.356 4.361 -40.844 1.00 51.38 100 ARG A C 1
ATOM 746 O O . ARG A 1 100 ? 38.032 5.304 -41.555 1.00 51.38 100 ARG A O 1
ATOM 753 N N . GLY A 1 101 ? 39.511 4.289 -40.187 1.00 49.16 101 GLY A N 1
ATOM 754 C CA . GLY A 1 101 ? 40.476 5.381 -40.093 1.00 49.16 101 GLY A CA 1
ATOM 755 C C . GLY A 1 101 ? 41.119 5.829 -41.404 1.00 49.16 101 GLY A C 1
ATOM 756 O O . GLY A 1 101 ? 41.164 5.087 -42.385 1.00 49.16 101 GLY A O 1
ATOM 757 N N . ALA A 1 102 ? 41.667 7.041 -41.346 1.00 39.44 102 ALA A N 1
ATOM 758 C CA . ALA A 1 102 ? 42.852 7.503 -42.058 1.00 39.44 102 ALA A CA 1
ATOM 759 C C . ALA A 1 102 ? 43.443 8.674 -41.260 1.00 39.44 102 ALA A C 1
ATOM 761 O O . ALA A 1 102 ? 42.642 9.538 -40.834 1.00 39.44 102 ALA A O 1
#

Secondary structure (DSSP, 8-state):
--EEEE-TTSSEEEEE-TTSEEEEEETTTTEEEEEEE--SS-EEEEEE-TTSSEEEEEETTS-EEEEETTTTEEEEEE-PPPTTTT--GGG-TT---TT---

pLDDT: mean 83.99, std 14.34, range [39.44, 95.31]

Foldseek 3Di:
DKDKDAQPVRQWIWIWFQVQWIWIAGPVVRDTPDIQHDGPGTWDDKDADNVSQKIWTDGPSQWIFIAGNVVSDTPDIDHDQDPCRPPPPVPPPPPDDPPPDD

Sequence (102 aa):
MHQIAFSPDGKQLACGGADQSISLWDVETQQELQRLRGHQQAVRAIAFLADGAQLASGSTDGTAKLWDLQRGECLQTLQPPGPYQGMNITGVTGITEAQRGA